Protein AF-A0A382KPQ3-F1 (afdb_monomer_lite)

Radius of gyration: 14.86 Å; chains: 1; bounding box: 35×40×37 Å

Sequence (164 aa):
VSSLDKIDFIITVCEADMALSSPERERLCDLLWHLAAKDNNYIVLEIPSIKTMSHQLDLLGLIKEKTTAISKVMDKADFEGDSSRRSVSCIAALNDISLEEYYFWIGFCYLTLAAAHQEDPIGKKLEQAELSCLKEI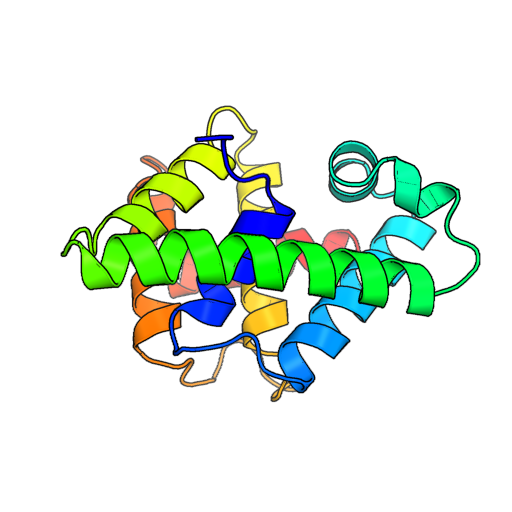ISSNETLNQESFVAVVNRSVKVFKSFL

pLDDT: mean 89.85, std 9.54, range [47.81, 97.62]

Foldseek 3Di:
DDQQALLLLLQLLCCLVPGNDPLLLVLLLVLLLVLVVLVNVSSCVRCVCSVVDPDSVVVSVVSVVSRVVSSVVQVVCVVVVNPCCSLVSSLRNLPPDDPLVVLQSLLSSQSSQQSVPPPCSLPDDRPPRSVVSSVSSQCVDPVSVVDDPSVSNVSSVVSNVVSD

Secondary structure (DSSP, 8-state):
-PPP-HHHHHHHHHGGGSS--HHHHHHHHHHHHHHHHTT-HHHHHH-GGGGG-SSHHHHHHHHHHHHHHHHHHHHHHHHHT-TTHHHHHHHHHTTT--HHHHHHHHHHHHHHHTTT-TT-SSSS---HHHHHHHHHHHHHSTTGGGS-HHHHHHHHHHHHHTT-

Structure (mmCIF, N/CA/C/O backbone):
data_AF-A0A382KPQ3-F1
#
_entry.id   AF-A0A382KPQ3-F1
#
loop_
_atom_site.group_PDB
_atom_site.id
_atom_site.type_symbol
_atom_site.label_atom_id
_atom_site.label_alt_id
_atom_site.label_comp_id
_atom_site.label_asym_id
_atom_site.label_entity_id
_atom_site.label_seq_id
_atom_site.pdbx_PDB_ins_code
_atom_site.Cartn_x
_atom_site.Cartn_y
_atom_site.Cartn_z
_atom_site.occupancy
_atom_site.B_iso_or_equiv
_atom_site.auth_seq_id
_atom_site.auth_comp_id
_atom_site.auth_asym_id
_atom_site.auth_atom_id
_atom_site.pdbx_PDB_model_num
ATOM 1 N N . VAL A 1 1 ? -9.469 15.937 -8.377 1.00 47.81 1 VAL A N 1
ATOM 2 C CA . VAL A 1 1 ? -8.309 15.279 -7.735 1.00 47.81 1 VAL A CA 1
ATOM 3 C C . VAL A 1 1 ? -8.313 13.855 -8.245 1.00 47.81 1 VAL A C 1
ATOM 5 O O . VAL A 1 1 ? -9.378 13.253 -8.183 1.00 47.81 1 VAL A O 1
ATOM 8 N N . SER A 1 2 ? -7.231 13.384 -8.868 1.00 57.62 2 SER A N 1
ATOM 9 C CA . SER A 1 2 ? -7.148 11.990 -9.324 1.00 57.62 2 SER A CA 1
ATOM 10 C C . SER A 1 2 ? -7.333 11.061 -8.126 1.00 57.62 2 SER A C 1
ATOM 12 O O . SER A 1 2 ? -6.836 11.358 -7.040 1.00 57.62 2 SER A O 1
ATOM 14 N N . SER A 1 3 ? -8.103 9.991 -8.306 1.00 81.69 3 SER A N 1
ATOM 15 C CA . SER A 1 3 ? -8.198 8.910 -7.325 1.00 81.69 3 SER A CA 1
ATOM 16 C C . SER A 1 3 ? -6.805 8.334 -7.076 1.00 81.69 3 SER A C 1
ATOM 18 O O . SER A 1 3 ? -6.048 8.175 -8.034 1.00 81.69 3 SER A O 1
ATOM 20 N N . LEU A 1 4 ? -6.475 8.061 -5.812 1.00 91.38 4 LEU A N 1
ATOM 21 C CA . LEU A 1 4 ? -5.251 7.341 -5.469 1.00 91.38 4 LEU A CA 1
ATOM 22 C C . LEU A 1 4 ? -5.323 5.935 -6.059 1.00 91.38 4 LEU A C 1
ATOM 24 O O . LEU A 1 4 ? -6.385 5.307 -6.031 1.00 91.38 4 LEU A O 1
ATOM 28 N N . ASP A 1 5 ? -4.204 5.464 -6.584 1.00 93.81 5 ASP A N 1
ATOM 29 C CA . ASP A 1 5 ? -4.052 4.064 -6.952 1.00 93.81 5 ASP A CA 1
ATOM 30 C C . ASP A 1 5 ? -3.593 3.226 -5.738 1.00 93.81 5 ASP A C 1
ATOM 32 O O . ASP A 1 5 ? -3.420 3.734 -4.625 1.00 93.81 5 ASP A O 1
ATOM 36 N N . LYS A 1 6 ? -3.448 1.912 -5.904 1.00 95.75 6 LYS A N 1
ATOM 37 C CA . LYS A 1 6 ? -3.171 0.983 -4.794 1.00 95.75 6 LYS A CA 1
ATOM 38 C C . LYS A 1 6 ? -1.729 1.096 -4.292 1.00 95.75 6 LYS A C 1
ATOM 40 O O . LYS A 1 6 ? -1.451 0.768 -3.141 1.00 95.75 6 LYS A O 1
ATOM 45 N N . ILE A 1 7 ? -0.816 1.616 -5.113 1.00 96.56 7 ILE A N 1
ATOM 46 C CA . ILE A 1 7 ? 0.545 1.964 -4.682 1.00 96.56 7 ILE A CA 1
ATOM 47 C C . ILE A 1 7 ? 0.517 3.268 -3.896 1.00 96.56 7 ILE A C 1
ATOM 49 O O . ILE A 1 7 ? 1.150 3.373 -2.844 1.00 96.56 7 ILE A O 1
ATOM 53 N N . ASP A 1 8 ? -0.260 4.237 -4.372 1.00 96.19 8 ASP A N 1
ATOM 54 C CA . ASP A 1 8 ? -0.463 5.501 -3.685 1.00 96.19 8 ASP A CA 1
ATOM 55 C C . ASP A 1 8 ? -1.112 5.288 -2.316 1.00 96.19 8 ASP A C 1
ATOM 57 O O . ASP A 1 8 ? -0.731 5.959 -1.361 1.00 96.19 8 ASP A O 1
ATOM 61 N N . PHE A 1 9 ? -2.026 4.321 -2.184 1.00 95.94 9 PHE A N 1
ATOM 62 C CA . PHE A 1 9 ? -2.559 3.873 -0.894 1.00 95.94 9 PHE A CA 1
ATOM 63 C C . PHE A 1 9 ? -1.436 3.473 0.074 1.00 95.94 9 PHE A C 1
ATOM 65 O O . PHE A 1 9 ? -1.394 3.988 1.191 1.00 95.94 9 PHE A O 1
ATOM 72 N N . ILE A 1 10 ? -0.510 2.601 -0.343 1.00 96.69 10 ILE A N 1
ATOM 73 C CA . ILE A 1 10 ? 0.581 2.135 0.528 1.00 96.69 10 ILE A CA 1
ATOM 74 C C . ILE A 1 10 ? 1.435 3.319 0.977 1.00 96.69 10 ILE A C 1
ATOM 76 O O . ILE A 1 10 ? 1.687 3.472 2.171 1.00 96.69 10 ILE A O 1
ATOM 80 N N . ILE A 1 11 ? 1.837 4.173 0.031 1.00 96.19 11 ILE A N 1
ATOM 81 C CA . ILE A 1 11 ? 2.644 5.359 0.328 1.00 96.19 11 ILE A CA 1
ATOM 82 C C . ILE A 1 11 ? 1.890 6.272 1.299 1.00 96.19 11 ILE A C 1
ATOM 84 O O . ILE A 1 11 ? 2.448 6.666 2.313 1.00 96.19 11 ILE A O 1
ATOM 88 N N . THR A 1 12 ? 0.610 6.541 1.046 1.00 95.00 12 THR A N 1
ATOM 89 C CA . THR A 1 12 ? -0.229 7.423 1.870 1.00 95.00 12 THR A CA 1
ATOM 90 C C . THR A 1 12 ? -0.356 6.939 3.317 1.00 95.00 12 THR A C 1
ATOM 92 O O . THR A 1 12 ? -0.390 7.764 4.230 1.00 95.00 12 THR A O 1
ATOM 95 N N . VAL A 1 13 ? -0.423 5.621 3.544 1.00 94.38 13 VAL A N 1
ATOM 96 C CA . VAL A 1 13 ? -0.456 5.055 4.902 1.00 94.38 13 VAL A CA 1
ATOM 97 C C . VAL A 1 13 ? 0.902 5.175 5.590 1.00 94.38 13 VAL A C 1
ATOM 99 O O . VAL A 1 13 ? 0.928 5.576 6.748 1.00 94.38 13 VAL A O 1
ATOM 102 N N . CYS A 1 14 ? 2.008 4.883 4.901 1.00 92.44 14 CYS A N 1
ATOM 103 C CA . CYS A 1 14 ? 3.359 5.073 5.449 1.00 92.44 14 CYS A CA 1
ATOM 104 C C . CYS A 1 14 ? 3.659 6.551 5.756 1.00 92.44 14 CYS A C 1
ATOM 106 O O . CYS A 1 14 ? 4.250 6.880 6.772 1.00 92.44 14 CYS A O 1
ATOM 108 N N . GLU A 1 15 ? 3.192 7.489 4.928 1.00 91.38 15 GLU A N 1
ATOM 109 C CA . GLU A 1 15 ? 3.367 8.927 5.190 1.00 91.38 15 GLU A CA 1
ATOM 110 C C . GLU A 1 15 ? 2.436 9.475 6.281 1.00 91.38 15 GLU A C 1
ATOM 112 O O . GLU A 1 15 ? 2.450 10.676 6.556 1.00 91.38 15 GLU A O 1
ATOM 117 N N . ALA A 1 16 ? 1.594 8.640 6.899 1.00 87.06 16 ALA A N 1
ATOM 118 C CA . ALA A 1 16 ? 0.730 9.093 7.983 1.00 87.06 16 ALA A CA 1
ATOM 119 C C . ALA A 1 16 ? 1.542 9.640 9.169 1.00 87.06 16 ALA A C 1
ATOM 121 O O . ALA A 1 16 ? 1.062 10.549 9.845 1.00 87.06 16 ALA A O 1
ATOM 122 N N . ASP A 1 17 ? 2.767 9.145 9.384 1.00 83.06 17 ASP A N 1
ATOM 123 C CA . ASP A 1 17 ? 3.732 9.698 10.340 1.00 83.06 17 ASP A CA 1
ATOM 124 C C . ASP A 1 17 ? 4.755 10.624 9.647 1.00 83.06 17 ASP A C 1
ATOM 126 O O . ASP A 1 17 ? 5.967 10.438 9.689 1.00 83.06 17 ASP A O 1
ATOM 130 N N . MET A 1 18 ? 4.239 11.660 8.980 1.00 76.50 18 MET A N 1
ATOM 131 C CA . MET A 1 18 ? 4.969 12.762 8.331 1.00 76.50 18 MET A CA 1
ATOM 132 C C . MET A 1 18 ? 5.729 12.448 7.032 1.00 76.50 18 MET A C 1
ATOM 134 O O . MET A 1 18 ? 5.806 13.339 6.188 1.00 76.50 18 MET A O 1
ATOM 138 N N . ALA A 1 19 ? 6.326 11.266 6.849 1.00 86.94 19 ALA A N 1
ATOM 139 C CA . ALA A 1 19 ? 7.045 10.942 5.609 1.00 86.94 19 ALA A CA 1
ATOM 140 C C . ALA A 1 19 ? 7.309 9.444 5.430 1.00 86.94 19 ALA A C 1
ATOM 142 O O . ALA A 1 19 ? 7.621 8.747 6.389 1.00 86.94 19 ALA A O 1
ATOM 143 N N . LEU A 1 20 ? 7.346 8.985 4.173 1.00 89.00 20 LEU A N 1
ATOM 144 C CA . LEU A 1 20 ? 7.809 7.634 3.845 1.00 89.00 20 LEU A CA 1
ATOM 145 C C . LEU A 1 20 ? 9.304 7.487 4.172 1.00 89.00 20 LEU A C 1
ATOM 147 O O . LEU A 1 20 ? 10.166 8.049 3.471 1.00 89.00 20 LEU A O 1
ATOM 151 N N . SER A 1 21 ? 9.621 6.690 5.191 1.00 90.38 21 SER A N 1
ATOM 152 C CA . SER A 1 21 ? 10.989 6.492 5.667 1.00 90.38 21 SER A CA 1
ATOM 153 C C . SER A 1 21 ? 11.857 5.721 4.660 1.00 90.38 21 SER A C 1
ATOM 155 O O . SER A 1 21 ? 11.369 5.032 3.760 1.00 90.38 21 SER A O 1
ATOM 157 N N . SER A 1 22 ? 13.186 5.832 4.789 1.00 90.50 22 SER A N 1
ATOM 158 C CA . SER A 1 22 ? 14.115 5.106 3.907 1.00 90.50 22 SER A CA 1
ATOM 159 C C . SER A 1 22 ? 13.926 3.580 3.956 1.00 90.50 22 SER A C 1
ATOM 161 O O . SER A 1 22 ? 13.855 2.993 2.876 1.00 90.50 22 SER A O 1
ATOM 163 N N . PRO A 1 23 ? 13.790 2.932 5.137 1.00 91.12 23 PRO A N 1
ATOM 164 C CA . PRO A 1 23 ? 13.551 1.489 5.207 1.00 91.12 23 PRO A CA 1
ATOM 165 C C . PRO A 1 23 ? 12.241 1.063 4.541 1.00 91.12 23 PRO A C 1
ATOM 167 O O . PRO A 1 23 ? 12.221 0.079 3.808 1.00 91.12 23 PRO A O 1
ATOM 170 N N . GLU A 1 24 ? 11.151 1.801 4.754 1.00 92.88 24 GLU A N 1
ATOM 171 C CA . GLU A 1 24 ? 9.862 1.495 4.122 1.00 92.88 24 GLU A CA 1
ATOM 172 C C . GLU A 1 24 ? 9.934 1.639 2.608 1.00 92.88 24 GLU A C 1
ATOM 174 O O . GLU A 1 24 ? 9.416 0.802 1.876 1.00 92.88 24 GLU A O 1
ATOM 179 N N . ARG A 1 25 ? 10.625 2.671 2.118 1.00 94.38 25 ARG A N 1
ATOM 180 C CA . ARG A 1 25 ? 10.808 2.888 0.684 1.00 94.38 25 ARG A CA 1
ATOM 181 C C . ARG A 1 25 ? 11.615 1.776 0.031 1.00 94.38 25 ARG A C 1
ATOM 183 O O . ARG A 1 25 ? 11.234 1.307 -1.039 1.00 94.38 25 ARG A O 1
ATOM 190 N N . GLU A 1 26 ? 12.718 1.374 0.656 1.00 92.94 26 GLU A N 1
ATOM 191 C CA . GLU A 1 26 ? 13.535 0.246 0.205 1.00 92.94 26 GLU A CA 1
ATOM 192 C C . GLU A 1 26 ? 12.694 -1.032 0.178 1.00 92.94 26 GLU A C 1
ATOM 194 O O . GLU A 1 26 ? 12.585 -1.682 -0.861 1.00 92.94 26 GLU A O 1
ATOM 199 N N . ARG A 1 27 ? 11.969 -1.306 1.268 1.00 93.31 27 ARG A N 1
ATOM 200 C CA . ARG A 1 27 ? 11.090 -2.470 1.382 1.00 93.31 27 ARG A CA 1
ATOM 201 C C . ARG A 1 27 ? 9.973 -2.483 0.342 1.00 93.31 27 ARG A C 1
ATOM 203 O O . ARG A 1 27 ? 9.709 -3.532 -0.242 1.00 93.31 27 ARG A O 1
ATOM 210 N N . LEU A 1 28 ? 9.327 -1.344 0.101 1.00 95.62 28 LEU A N 1
ATOM 211 C CA . LEU A 1 28 ? 8.302 -1.189 -0.928 1.00 95.62 28 LEU A CA 1
ATOM 212 C C . LEU A 1 28 ? 8.879 -1.515 -2.307 1.00 95.62 28 LEU A C 1
ATOM 214 O O . LEU A 1 28 ? 8.288 -2.301 -3.045 1.00 95.62 28 LEU A O 1
ATOM 218 N N . CYS A 1 29 ? 10.048 -0.956 -2.637 1.00 95.44 29 CYS A N 1
ATOM 219 C CA . CYS A 1 29 ? 10.710 -1.209 -3.914 1.00 95.44 29 CYS A CA 1
ATOM 220 C C . CYS A 1 29 ? 11.092 -2.685 -4.074 1.00 95.44 29 CYS A C 1
ATOM 222 O O . CYS A 1 29 ? 10.843 -3.256 -5.133 1.00 95.44 29 CYS A O 1
ATOM 224 N N . ASP A 1 30 ? 11.655 -3.313 -3.042 1.00 94.00 30 ASP A N 1
ATOM 225 C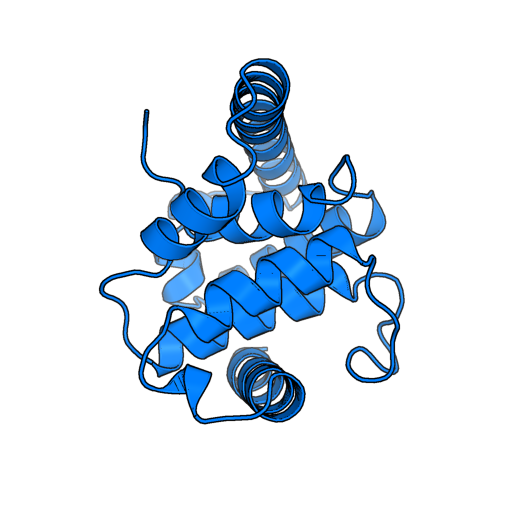 CA . ASP A 1 30 ? 12.032 -4.731 -3.062 1.00 94.00 30 ASP A CA 1
ATOM 226 C C . ASP A 1 30 ? 10.824 -5.640 -3.295 1.00 94.00 30 ASP A C 1
ATOM 228 O O . ASP A 1 30 ? 10.857 -6.528 -4.148 1.00 94.00 30 ASP A O 1
ATOM 232 N N . LEU A 1 31 ? 9.735 -5.411 -2.555 1.00 95.12 31 LEU A N 1
ATOM 233 C CA . LEU A 1 31 ? 8.515 -6.206 -2.670 1.00 95.12 31 LEU A CA 1
ATOM 234 C C . LEU A 1 31 ? 7.857 -6.029 -4.044 1.00 95.12 31 LEU A C 1
ATOM 236 O O . LEU A 1 31 ? 7.480 -7.024 -4.662 1.00 95.12 31 LEU A O 1
ATOM 240 N N . LEU A 1 32 ? 7.761 -4.793 -4.547 1.00 95.94 32 LEU A N 1
ATOM 241 C CA . LEU A 1 32 ? 7.249 -4.513 -5.893 1.00 95.94 32 LEU A CA 1
ATOM 242 C C . LEU A 1 32 ? 8.083 -5.210 -6.966 1.00 95.94 32 LEU A C 1
ATOM 244 O O . LEU A 1 32 ? 7.524 -5.862 -7.846 1.00 95.94 32 LEU A O 1
ATOM 248 N N . TRP A 1 33 ? 9.408 -5.102 -6.877 1.00 95.19 33 TRP A N 1
ATOM 249 C CA . TRP A 1 33 ? 10.321 -5.711 -7.837 1.00 95.19 33 TRP A CA 1
ATOM 250 C C . TRP A 1 33 ? 10.210 -7.237 -7.835 1.00 95.19 33 TRP A C 1
ATOM 252 O O . TRP A 1 33 ? 10.082 -7.858 -8.890 1.00 95.19 33 TRP A O 1
ATOM 262 N N . HIS A 1 34 ? 10.190 -7.848 -6.648 1.00 94.06 34 HIS A N 1
ATOM 263 C CA . HIS A 1 34 ? 10.063 -9.298 -6.489 1.00 94.06 34 HIS A CA 1
ATOM 264 C C . HIS A 1 34 ? 8.730 -9.828 -7.024 1.00 94.06 34 HIS A C 1
ATOM 266 O O . HIS A 1 34 ? 8.702 -10.823 -7.746 1.00 94.06 34 HIS A O 1
ATOM 272 N N . LEU A 1 35 ? 7.620 -9.155 -6.718 1.00 95.12 35 LEU A N 1
ATOM 273 C CA . LEU A 1 35 ? 6.296 -9.535 -7.215 1.00 95.12 35 LEU A CA 1
ATOM 274 C C . LEU A 1 35 ? 6.169 -9.342 -8.731 1.00 95.12 35 LEU A C 1
ATOM 276 O O . LEU A 1 35 ? 5.563 -10.175 -9.405 1.00 95.12 35 LEU A O 1
ATOM 280 N N . ALA A 1 36 ? 6.767 -8.283 -9.280 1.00 93.75 36 ALA A N 1
ATOM 281 C CA . ALA A 1 36 ? 6.811 -8.054 -10.720 1.00 93.75 36 ALA A CA 1
ATOM 282 C C . ALA A 1 36 ? 7.621 -9.131 -11.451 1.00 93.75 36 ALA A C 1
ATOM 284 O O . ALA A 1 36 ? 7.177 -9.624 -12.485 1.00 93.75 36 ALA A O 1
ATOM 285 N N . ALA A 1 37 ? 8.755 -9.563 -10.887 1.00 92.12 37 ALA A N 1
ATOM 286 C CA . ALA A 1 37 ? 9.558 -10.662 -11.428 1.00 92.12 37 ALA A CA 1
ATOM 287 C C . ALA A 1 37 ? 8.800 -12.005 -11.469 1.00 92.12 37 ALA A C 1
ATOM 289 O O . ALA A 1 37 ? 9.178 -12.905 -12.216 1.00 92.12 37 ALA A O 1
ATOM 290 N N . LYS A 1 38 ? 7.726 -12.135 -10.682 1.00 94.00 38 LYS A N 1
ATOM 291 C CA . LYS A 1 38 ? 6.821 -13.291 -10.659 1.00 94.00 38 LYS A CA 1
ATOM 292 C C . LYS A 1 38 ? 5.558 -13.116 -11.502 1.00 94.00 38 LYS A C 1
ATOM 294 O O . LYS A 1 38 ? 4.658 -13.946 -11.396 1.00 94.00 38 LYS A O 1
ATOM 299 N N . ASP A 1 39 ? 5.458 -12.045 -12.289 1.00 92.62 39 ASP A N 1
ATOM 300 C CA . ASP A 1 39 ? 4.250 -11.708 -13.046 1.00 92.62 39 ASP A CA 1
ATOM 301 C C . ASP A 1 39 ? 2.990 -11.636 -12.161 1.00 92.62 39 ASP A C 1
ATOM 303 O O . ASP A 1 39 ? 1.898 -12.037 -12.566 1.00 92.62 39 ASP A O 1
ATOM 307 N N . ASN A 1 40 ? 3.114 -11.124 -10.929 1.00 95.56 40 ASN A N 1
ATOM 308 C CA . ASN A 1 40 ? 1.951 -10.943 -10.067 1.00 95.56 40 ASN A CA 1
ATOM 309 C C . ASN A 1 40 ? 0.940 -9.989 -10.729 1.00 95.56 40 ASN A C 1
ATOM 311 O O . ASN A 1 40 ? 1.239 -8.815 -10.958 1.00 95.56 40 ASN A O 1
ATOM 315 N N . ASN A 1 41 ? -0.268 -10.489 -11.004 1.00 94.44 41 ASN A N 1
ATOM 316 C CA . ASN A 1 41 ? -1.288 -9.742 -11.742 1.00 94.44 41 ASN A CA 1
ATOM 317 C C . ASN A 1 41 ? -1.677 -8.425 -11.061 1.00 94.44 41 ASN A C 1
ATOM 319 O O . ASN A 1 41 ? -1.855 -7.432 -11.758 1.00 94.44 41 ASN A O 1
ATOM 323 N N . TYR A 1 42 ? -1.769 -8.389 -9.728 1.00 95.31 42 TYR A N 1
ATOM 324 C CA . TYR A 1 42 ? -2.134 -7.168 -9.007 1.00 95.31 42 TYR A CA 1
ATOM 325 C C . TYR A 1 42 ? -1.081 -6.072 -9.210 1.00 95.31 42 TYR A C 1
ATOM 327 O O . TYR A 1 42 ? -1.425 -4.936 -9.518 1.00 95.31 42 TYR A O 1
ATOM 335 N N . ILE A 1 43 ? 0.208 -6.419 -9.136 1.00 96.06 43 ILE A N 1
ATOM 336 C CA . ILE A 1 43 ? 1.300 -5.454 -9.338 1.00 96.06 43 ILE A CA 1
ATOM 337 C C . ILE A 1 43 ? 1.424 -5.025 -10.798 1.00 96.06 43 ILE A C 1
ATOM 339 O O . ILE A 1 43 ? 1.598 -3.843 -11.076 1.00 96.06 43 ILE A O 1
ATOM 343 N N . VAL A 1 44 ? 1.333 -5.964 -11.739 1.00 93.94 44 VAL A N 1
ATOM 344 C CA . VAL A 1 44 ? 1.481 -5.667 -13.172 1.00 93.94 44 VAL A CA 1
ATOM 345 C C . VAL A 1 44 ? 0.331 -4.803 -13.689 1.00 93.94 44 VAL A C 1
ATOM 347 O O . VAL A 1 44 ? 0.554 -3.962 -14.555 1.00 93.94 44 VAL A O 1
ATOM 350 N N . LEU A 1 45 ? -0.888 -4.995 -13.181 1.00 93.69 45 LEU A N 1
ATOM 351 C CA . LEU A 1 45 ? -2.026 -4.149 -13.541 1.00 93.69 45 LEU A CA 1
ATOM 352 C C . LEU A 1 45 ? -1.886 -2.737 -12.966 1.00 93.69 45 LEU A C 1
ATOM 354 O O . LEU A 1 45 ? -2.209 -1.777 -13.662 1.00 93.69 45 LEU A O 1
ATOM 358 N N . GLU A 1 46 ? -1.371 -2.608 -11.741 1.00 94.75 46 GLU A N 1
ATOM 359 C CA . GLU A 1 46 ? -1.218 -1.304 -11.089 1.00 94.75 46 GLU A CA 1
ATOM 360 C C . GLU A 1 46 ? -0.010 -0.513 -11.610 1.00 94.75 46 GLU A C 1
ATOM 362 O O . GLU A 1 46 ? -0.066 0.707 -11.743 1.00 94.75 46 GLU A O 1
ATOM 367 N N . ILE A 1 47 ? 1.080 -1.202 -11.963 1.00 94.44 47 ILE A N 1
ATOM 368 C CA . ILE A 1 47 ? 2.289 -0.604 -12.538 1.00 94.44 47 ILE A CA 1
ATOM 369 C C . ILE A 1 47 ? 2.641 -1.308 -13.861 1.00 94.44 47 ILE A C 1
ATOM 371 O O . ILE A 1 47 ? 3.633 -2.036 -13.925 1.00 94.44 47 ILE A O 1
ATOM 375 N N . PRO A 1 48 ? 1.902 -1.085 -14.966 1.00 92.44 48 PRO A N 1
ATOM 376 C CA . PRO A 1 48 ? 2.168 -1.776 -16.234 1.00 92.44 48 PRO A CA 1
ATOM 377 C C . PRO A 1 48 ? 3.588 -1.563 -16.772 1.00 92.44 48 PRO A C 1
ATOM 379 O O . PRO A 1 48 ? 4.175 -2.457 -17.385 1.00 92.44 48 PRO A O 1
ATOM 382 N N . SER A 1 49 ? 4.169 -0.389 -16.507 1.00 93.00 49 SER A N 1
ATOM 383 C CA . SER A 1 49 ? 5.529 -0.038 -16.919 1.00 93.00 49 SER A CA 1
ATOM 384 C C . SER A 1 49 ? 6.617 -0.829 -16.189 1.00 93.00 49 SER A C 1
ATOM 386 O O . SER A 1 49 ? 7.739 -0.880 -16.696 1.00 93.00 49 SER A O 1
ATOM 388 N N . ILE A 1 50 ? 6.317 -1.503 -15.068 1.00 92.38 50 ILE A N 1
ATOM 389 C CA . ILE A 1 50 ? 7.315 -2.248 -14.283 1.00 92.38 50 ILE A CA 1
ATOM 390 C C . ILE A 1 50 ? 7.995 -3.347 -15.106 1.00 92.38 50 ILE A C 1
ATOM 392 O O . ILE A 1 50 ? 9.179 -3.605 -14.935 1.00 92.38 50 ILE A O 1
ATOM 396 N N . LYS A 1 51 ? 7.280 -3.926 -16.081 1.00 87.69 51 LYS A N 1
ATOM 397 C CA . LYS A 1 51 ? 7.814 -4.941 -17.006 1.00 87.69 51 LYS A CA 1
ATOM 398 C C . LYS A 1 51 ? 8.855 -4.403 -17.980 1.00 87.69 51 LYS A C 1
ATOM 400 O O . LYS A 1 51 ? 9.626 -5.169 -18.547 1.00 87.69 51 LYS A O 1
ATOM 405 N N . THR A 1 52 ? 8.832 -3.097 -18.216 1.00 89.19 52 THR A N 1
ATOM 406 C CA . THR A 1 52 ? 9.759 -2.411 -19.122 1.00 89.19 52 THR A CA 1
ATOM 407 C C . THR A 1 52 ? 10.909 -1.740 -18.381 1.00 89.19 52 THR A C 1
ATOM 409 O O . THR A 1 52 ? 11.825 -1.235 -19.026 1.00 89.19 52 THR A O 1
ATOM 412 N N . MET A 1 53 ? 10.880 -1.738 -17.044 1.00 92.31 53 MET A N 1
ATOM 413 C CA . MET A 1 53 ? 11.958 -1.191 -16.231 1.00 92.31 53 MET A CA 1
ATOM 414 C C . MET A 1 53 ? 13.181 -2.099 -16.310 1.00 92.31 53 MET A C 1
ATOM 416 O O . MET A 1 53 ? 13.111 -3.304 -16.074 1.00 92.31 53 MET A O 1
ATOM 420 N N . SER A 1 54 ? 14.317 -1.499 -16.639 1.00 84.81 54 SER A N 1
ATOM 421 C CA . SER A 1 54 ? 15.603 -2.185 -16.753 1.00 84.81 54 SER A CA 1
ATOM 422 C C . SER A 1 54 ? 16.242 -2.445 -15.393 1.00 84.81 54 SER A C 1
ATOM 424 O O . SER A 1 54 ? 16.942 -3.443 -15.214 1.00 84.81 54 SER A O 1
ATOM 426 N N . HIS A 1 55 ? 16.008 -1.550 -14.431 1.00 87.19 55 HIS A N 1
ATOM 427 C CA . HIS A 1 55 ? 16.657 -1.588 -13.130 1.00 87.19 55 HIS A CA 1
ATOM 428 C C . HIS A 1 55 ? 15.701 -1.189 -12.007 1.00 87.19 55 HIS A C 1
ATOM 430 O O . HIS A 1 55 ? 14.822 -0.349 -12.176 1.00 87.19 55 HIS A O 1
ATOM 436 N N . GLN A 1 56 ? 15.953 -1.710 -10.804 1.00 87.50 56 GLN A N 1
ATOM 437 C CA . GLN A 1 56 ? 15.225 -1.323 -9.591 1.00 87.50 56 GLN A CA 1
ATOM 438 C C . GLN A 1 56 ? 15.340 0.186 -9.283 1.00 87.50 56 GLN A C 1
ATOM 440 O O . GLN A 1 56 ? 14.482 0.759 -8.615 1.00 87.50 56 GLN A O 1
ATOM 445 N N . LEU A 1 57 ? 16.368 0.862 -9.811 1.00 90.00 57 LEU A N 1
ATOM 446 C CA . LEU A 1 57 ? 16.500 2.319 -9.734 1.00 90.00 57 LEU A CA 1
ATOM 447 C C . LEU A 1 57 ? 15.381 3.064 -10.478 1.00 90.00 57 LEU A C 1
ATOM 449 O O . LEU A 1 57 ? 14.970 4.127 -10.016 1.00 90.00 57 LEU A O 1
ATOM 453 N N . ASP A 1 58 ? 14.863 2.502 -11.573 1.00 92.81 58 ASP A N 1
ATOM 454 C CA . ASP A 1 58 ? 13.740 3.078 -12.323 1.00 92.81 58 ASP A CA 1
ATOM 455 C C . ASP A 1 58 ? 12.469 3.052 -11.457 1.00 92.81 58 ASP A C 1
ATOM 457 O O . ASP A 1 58 ? 11.746 4.045 -11.345 1.00 92.81 58 ASP A O 1
ATOM 461 N N . LEU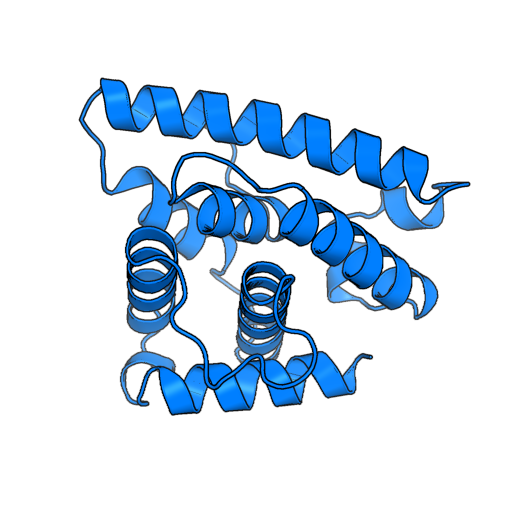 A 1 59 ? 12.256 1.939 -10.746 1.00 94.25 59 LEU A N 1
ATOM 462 C CA . LEU A 1 59 ? 11.173 1.779 -9.780 1.00 94.25 59 LEU A CA 1
ATOM 463 C C . LEU A 1 59 ? 11.315 2.747 -8.599 1.00 94.25 59 LEU A C 1
ATOM 465 O O . LEU A 1 59 ? 10.343 3.388 -8.207 1.00 94.25 59 LEU A O 1
ATOM 469 N N . LEU A 1 60 ? 12.525 2.907 -8.056 1.00 94.81 60 LEU A N 1
ATOM 470 C CA . LEU A 1 60 ? 12.785 3.888 -7.001 1.00 94.81 60 LEU A CA 1
ATOM 471 C C . LEU A 1 60 ? 12.473 5.320 -7.466 1.00 94.81 60 LEU A C 1
ATOM 473 O O . LEU A 1 60 ? 11.964 6.119 -6.678 1.00 94.81 60 LEU A O 1
ATOM 477 N N . GLY A 1 61 ? 12.779 5.646 -8.725 1.00 94.81 61 GLY A N 1
ATOM 478 C CA . GLY A 1 61 ? 12.399 6.910 -9.357 1.00 94.81 61 GLY A CA 1
ATOM 479 C C . GLY A 1 61 ? 10.886 7.118 -9.339 1.00 94.81 61 GLY A C 1
ATOM 480 O O . GLY A 1 61 ? 10.418 8.113 -8.788 1.00 94.81 61 GLY A O 1
ATOM 481 N N . LEU A 1 62 ? 10.128 6.130 -9.824 1.00 95.31 62 LEU A N 1
ATOM 482 C CA . LEU A 1 62 ? 8.662 6.153 -9.816 1.00 95.31 62 LEU A CA 1
ATOM 483 C C . LEU A 1 62 ? 8.088 6.333 -8.402 1.00 95.31 62 LEU A C 1
ATOM 485 O O . LEU A 1 62 ? 7.200 7.159 -8.195 1.00 95.31 62 LEU A O 1
ATOM 489 N N . ILE A 1 63 ? 8.593 5.585 -7.415 1.00 96.06 63 ILE A N 1
ATOM 490 C CA . ILE A 1 63 ? 8.112 5.694 -6.032 1.00 96.06 63 ILE A CA 1
ATOM 491 C C . ILE A 1 63 ? 8.376 7.093 -5.475 1.00 96.06 63 ILE A C 1
ATOM 493 O O . ILE A 1 63 ? 7.479 7.671 -4.875 1.00 96.06 63 ILE A O 1
ATOM 497 N N . LYS A 1 64 ? 9.544 7.695 -5.731 1.00 95.50 64 LYS A N 1
ATOM 498 C CA . LYS A 1 64 ? 9.829 9.077 -5.302 1.00 95.50 64 LYS A CA 1
ATOM 499 C C . LYS A 1 64 ? 8.894 10.105 -5.939 1.00 95.50 64 LYS A C 1
ATOM 501 O O . LYS A 1 64 ? 8.493 11.057 -5.266 1.00 95.50 64 LYS A O 1
ATOM 506 N N . GLU A 1 65 ? 8.560 9.934 -7.215 1.00 95.69 65 GLU A N 1
ATOM 507 C CA . GLU A 1 65 ? 7.603 10.799 -7.910 1.00 95.69 65 GLU A CA 1
ATOM 508 C C . GLU A 1 65 ? 6.211 10.692 -7.281 1.00 95.69 65 GLU A C 1
ATOM 510 O O . GLU A 1 65 ? 5.611 11.717 -6.946 1.00 95.69 65 GLU A O 1
ATOM 515 N N . LYS A 1 66 ? 5.738 9.463 -7.036 1.00 95.56 66 LYS A N 1
ATOM 516 C CA . LYS A 1 66 ? 4.466 9.203 -6.349 1.00 95.56 66 LYS A CA 1
ATOM 517 C C . LYS A 1 66 ? 4.444 9.782 -4.940 1.00 95.56 66 LYS A C 1
ATOM 519 O O . LYS A 1 66 ? 3.517 10.516 -4.616 1.00 95.56 66 LYS A O 1
ATOM 524 N N . THR A 1 67 ? 5.484 9.539 -4.141 1.00 95.31 67 THR A N 1
ATOM 525 C CA . THR A 1 67 ? 5.641 10.126 -2.804 1.00 95.31 67 THR A CA 1
ATOM 526 C C . THR A 1 67 ? 5.519 11.644 -2.864 1.00 95.31 67 THR A C 1
ATOM 528 O O . THR A 1 67 ? 4.659 12.208 -2.208 1.00 95.31 67 THR A O 1
ATOM 531 N N . THR A 1 68 ? 6.269 12.309 -3.747 1.00 95.25 68 THR A N 1
ATOM 532 C CA . THR A 1 68 ? 6.213 13.777 -3.886 1.00 95.25 68 THR A CA 1
ATOM 533 C C . THR A 1 68 ? 4.807 14.280 -4.236 1.00 95.25 68 THR A C 1
ATOM 535 O O . THR A 1 68 ? 4.362 15.311 -3.726 1.00 95.25 68 THR A O 1
ATOM 538 N N . ALA A 1 69 ? 4.097 13.574 -5.120 1.00 94.50 69 ALA A N 1
ATOM 539 C CA . ALA A 1 69 ? 2.730 13.924 -5.490 1.00 94.50 69 ALA A CA 1
ATOM 540 C C . ALA A 1 69 ? 1.752 13.745 -4.317 1.00 94.50 69 ALA A C 1
ATOM 542 O O . ALA A 1 69 ? 0.906 14.615 -4.098 1.00 94.50 69 ALA A O 1
ATOM 543 N N . ILE A 1 70 ? 1.889 12.656 -3.558 1.00 94.62 70 ILE A N 1
ATOM 544 C CA . ILE A 1 70 ? 1.053 12.333 -2.399 1.00 94.62 70 ILE A CA 1
ATOM 545 C C . ILE A 1 70 ? 1.286 13.326 -1.271 1.00 94.62 70 ILE A C 1
ATOM 547 O O . ILE A 1 70 ? 0.309 13.935 -0.836 1.00 94.62 70 ILE A O 1
ATOM 551 N N . SER A 1 71 ? 2.537 13.574 -0.867 1.00 93.06 71 SER A N 1
ATOM 552 C CA . SER A 1 71 ? 2.839 14.522 0.210 1.00 93.06 71 SER A CA 1
ATOM 553 C C . SER A 1 71 ? 2.248 15.893 -0.113 1.00 93.06 71 SER A C 1
ATOM 555 O O . SER A 1 71 ? 1.524 16.461 0.690 1.00 93.06 71 SER A O 1
ATOM 557 N N . LYS A 1 72 ? 2.382 16.375 -1.358 1.00 93.00 72 LYS A N 1
ATOM 558 C CA . LYS A 1 72 ? 1.776 17.650 -1.780 1.00 93.00 72 LYS A CA 1
ATOM 559 C C . LYS A 1 72 ? 0.250 17.689 -1.619 1.00 93.00 72 LYS A C 1
ATOM 561 O O . LYS A 1 72 ? -0.305 18.748 -1.324 1.00 93.00 72 LYS A O 1
ATOM 566 N N . VAL A 1 73 ? -0.444 16.582 -1.886 1.00 92.25 73 VAL A N 1
ATOM 567 C CA . VAL A 1 73 ? -1.906 16.498 -1.743 1.00 92.25 73 VAL A CA 1
ATOM 568 C C . VAL A 1 73 ? -2.301 16.405 -0.271 1.00 92.25 73 VAL A C 1
ATOM 570 O O . VAL A 1 73 ? -3.240 17.092 0.133 1.00 92.25 73 VAL A O 1
ATOM 573 N N . MET A 1 74 ? -1.594 15.593 0.515 1.00 92.50 74 MET A N 1
ATOM 574 C CA . MET A 1 74 ? -1.900 15.362 1.927 1.00 92.50 74 MET A CA 1
ATOM 575 C C . MET A 1 74 ? -1.530 16.566 2.791 1.00 92.50 74 MET A C 1
ATOM 577 O O . MET A 1 74 ? -2.382 17.035 3.534 1.00 92.50 74 MET A O 1
ATOM 581 N N . ASP A 1 75 ? -0.354 17.162 2.594 1.00 91.00 75 ASP A N 1
ATOM 582 C CA . ASP A 1 75 ? 0.076 18.381 3.289 1.00 91.00 75 ASP A CA 1
ATOM 583 C C . ASP A 1 75 ? -0.899 19.532 3.050 1.00 91.00 75 ASP A C 1
ATOM 585 O O . ASP A 1 75 ? -1.214 20.303 3.956 1.00 91.00 75 ASP A O 1
ATOM 589 N N . LYS A 1 76 ? -1.409 19.652 1.817 1.00 92.25 76 LYS A N 1
ATOM 590 C CA . LYS A 1 76 ? -2.423 20.653 1.494 1.00 92.25 76 LYS A CA 1
ATOM 591 C C . LYS A 1 76 ? -3.721 20.388 2.260 1.00 92.25 76 LYS A C 1
ATOM 593 O O . LYS A 1 76 ? -4.287 21.331 2.802 1.00 92.25 76 LYS A O 1
ATOM 598 N N . AL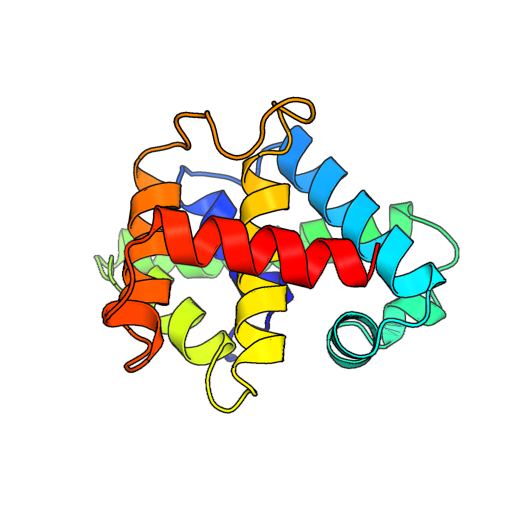A A 1 77 ? -4.192 19.143 2.289 1.00 91.50 77 ALA A N 1
ATOM 599 C CA . ALA A 1 77 ? -5.410 18.781 3.007 1.00 91.50 77 ALA A CA 1
ATOM 600 C C . ALA A 1 77 ? -5.263 19.001 4.519 1.00 91.50 77 ALA A C 1
ATOM 602 O O . ALA A 1 77 ? -6.137 19.610 5.131 1.00 91.50 77 ALA A O 1
ATOM 603 N N . ASP A 1 78 ? -4.128 18.600 5.094 1.00 88.00 78 ASP A N 1
ATOM 604 C CA . ASP A 1 78 ? -3.805 18.799 6.505 1.00 88.00 78 ASP A CA 1
ATOM 605 C C . ASP A 1 78 ? -3.725 20.307 6.837 1.00 88.00 78 ASP A C 1
ATOM 607 O O . ASP A 1 78 ? -4.289 20.753 7.839 1.00 88.00 78 ASP A O 1
ATOM 611 N N . PHE A 1 79 ? -3.131 21.128 5.959 1.00 90.44 79 PHE A N 1
ATOM 612 C CA . PHE A 1 79 ? -3.110 22.593 6.091 1.00 90.44 79 PHE A CA 1
ATOM 613 C C . PHE A 1 79 ? -4.506 23.232 5.991 1.00 90.44 79 PHE A C 1
ATOM 615 O O . PHE A 1 79 ? -4.796 24.207 6.684 1.00 90.44 79 PHE A O 1
ATOM 622 N N . GLU A 1 80 ? -5.377 22.690 5.139 1.00 93.56 80 GLU A N 1
ATOM 623 C CA . GLU A 1 80 ? -6.771 23.125 4.978 1.00 93.56 80 GLU A CA 1
ATOM 624 C C . GLU A 1 80 ? -7.706 22.559 6.071 1.00 93.56 80 GLU A C 1
ATOM 626 O O . GLU A 1 80 ? -8.874 22.945 6.135 1.00 93.56 80 GLU A O 1
ATOM 631 N N . GLY A 1 81 ? -7.199 21.695 6.961 1.00 89.88 81 GLY A N 1
ATOM 632 C CA . GLY A 1 81 ? -7.941 21.102 8.076 1.00 89.88 81 GLY A CA 1
ATOM 633 C C . GLY A 1 81 ? -8.784 19.870 7.720 1.00 89.88 81 GLY A C 1
ATOM 634 O O . GLY A 1 81 ? -9.624 19.464 8.523 1.00 89.88 81 GLY A O 1
ATOM 635 N N . ASP A 1 82 ? -8.580 19.260 6.550 1.00 91.12 82 ASP A N 1
ATOM 636 C CA . ASP A 1 82 ? -9.235 18.013 6.128 1.00 91.12 82 ASP A CA 1
ATOM 637 C C . ASP A 1 82 ? -8.414 16.784 6.554 1.00 91.12 82 ASP A C 1
ATOM 639 O O . ASP A 1 82 ? -7.815 16.081 5.738 1.00 91.12 82 ASP A O 1
ATOM 643 N N . SER A 1 83 ? -8.417 16.497 7.858 1.00 84.50 83 SER A N 1
ATOM 644 C CA . SER A 1 83 ? -7.710 15.340 8.431 1.00 84.50 83 SER A CA 1
ATOM 645 C C . SER A 1 83 ? -8.249 13.986 7.948 1.00 84.50 83 SER A C 1
ATOM 647 O O . SER A 1 83 ? -7.553 12.974 8.027 1.00 84.50 83 SER A O 1
ATOM 649 N N . SER A 1 84 ? -9.478 13.954 7.421 1.00 89.38 84 SER A N 1
ATOM 650 C CA . SER A 1 84 ? -10.123 12.741 6.904 1.00 89.38 84 SER A CA 1
ATOM 651 C C . SER A 1 84 ? -9.659 12.358 5.501 1.00 89.38 84 SER A C 1
ATOM 653 O O . SER A 1 84 ? -9.838 11.215 5.071 1.00 89.38 84 SER A O 1
ATOM 655 N N . ARG A 1 85 ? -9.036 13.298 4.775 1.00 92.50 85 ARG A N 1
ATOM 656 C CA . ARG A 1 85 ? -8.646 13.129 3.373 1.00 92.50 85 ARG A CA 1
ATOM 657 C C . ARG A 1 85 ? -7.857 11.851 3.138 1.00 92.50 85 ARG A C 1
ATOM 659 O O . ARG A 1 85 ? -8.084 11.171 2.135 1.00 92.50 85 ARG A O 1
ATOM 666 N N . ARG A 1 86 ? -6.939 11.548 4.056 1.00 91.50 86 ARG A N 1
ATOM 667 C CA . ARG A 1 86 ? -6.023 10.410 3.992 1.00 91.50 86 ARG A CA 1
ATOM 668 C C . ARG A 1 86 ? -6.790 9.089 3.983 1.00 91.50 86 ARG A C 1
ATOM 670 O O . ARG A 1 86 ? -6.722 8.358 2.997 1.00 91.50 86 ARG A O 1
ATOM 677 N N . SER A 1 87 ? -7.584 8.819 5.022 1.00 90.50 87 SER A N 1
ATOM 678 C CA . SER A 1 87 ? -8.349 7.574 5.119 1.00 90.50 87 SER A CA 1
ATOM 679 C C . SER A 1 87 ? -9.417 7.472 4.033 1.00 90.50 87 SER A C 1
ATOM 681 O O . SER A 1 87 ? -9.504 6.433 3.386 1.00 90.50 87 SER A O 1
ATOM 683 N N . VAL A 1 88 ? -10.142 8.551 3.721 1.00 93.31 88 VAL A N 1
ATOM 684 C CA . VAL A 1 88 ? -11.145 8.555 2.636 1.00 93.31 88 VAL A CA 1
ATOM 685 C C . VAL A 1 88 ? -10.523 8.212 1.280 1.00 93.31 88 VAL A C 1
ATOM 687 O O . VAL A 1 88 ? -11.083 7.413 0.527 1.00 93.31 88 VAL A O 1
ATOM 690 N N . SER A 1 89 ? -9.359 8.784 0.959 1.00 94.12 89 SER A N 1
ATOM 691 C CA . SER A 1 89 ? -8.687 8.523 -0.319 1.00 94.12 89 SER A CA 1
ATOM 692 C C . SER A 1 89 ? -8.151 7.090 -0.399 1.00 94.12 89 SER A C 1
ATOM 694 O O . SER A 1 89 ? -8.255 6.464 -1.451 1.00 94.12 89 SER A O 1
ATOM 696 N N . CYS A 1 90 ? -7.638 6.550 0.709 1.00 95.06 90 CYS A N 1
ATOM 697 C CA . CYS A 1 90 ? -7.189 5.161 0.791 1.00 95.06 90 CYS A CA 1
ATOM 698 C C . CYS A 1 90 ? -8.341 4.152 0.690 1.00 95.06 90 CYS A C 1
ATOM 700 O O . CYS A 1 90 ? -8.209 3.150 -0.005 1.00 95.06 90 CYS A O 1
ATOM 702 N N . ILE A 1 91 ? -9.478 4.420 1.340 1.00 94.56 91 ILE A N 1
ATOM 703 C CA . ILE A 1 91 ? -10.683 3.582 1.234 1.00 94.56 91 ILE A CA 1
ATOM 704 C C . ILE A 1 91 ? -11.149 3.541 -0.222 1.00 94.56 91 ILE A C 1
ATOM 706 O O . ILE A 1 91 ? -11.395 2.469 -0.764 1.00 94.56 91 ILE A O 1
ATOM 710 N N . ALA A 1 92 ? -11.186 4.699 -0.889 1.00 94.38 92 ALA A N 1
ATOM 711 C CA . ALA A 1 92 ? -11.552 4.777 -2.298 1.00 94.38 92 ALA A CA 1
ATOM 712 C C . ALA A 1 92 ? -10.605 3.982 -3.218 1.00 94.38 92 ALA A C 1
ATOM 714 O O . ALA A 1 92 ? -11.075 3.383 -4.181 1.00 94.38 92 ALA A O 1
ATOM 715 N N . ALA A 1 93 ? -9.302 3.942 -2.919 1.00 94.25 93 ALA A N 1
ATOM 716 C CA . ALA A 1 93 ? -8.315 3.181 -3.694 1.00 94.25 93 ALA A CA 1
ATOM 717 C C . ALA A 1 93 ? -8.506 1.654 -3.604 1.00 94.25 93 ALA A C 1
ATOM 719 O O . ALA A 1 93 ? -8.066 0.924 -4.493 1.00 94.25 93 ALA A O 1
ATOM 720 N N . LEU A 1 94 ? -9.161 1.174 -2.542 1.00 94.62 94 LEU A N 1
ATOM 721 C CA . LEU A 1 94 ? -9.431 -0.244 -2.286 1.00 94.62 94 LEU A CA 1
ATOM 722 C C . LEU A 1 94 ? -10.909 -0.622 -2.492 1.00 94.62 94 LEU A C 1
ATOM 724 O O . LEU A 1 94 ? -11.334 -1.697 -2.066 1.00 94.62 94 LEU A O 1
ATOM 728 N N . ASN A 1 95 ? -11.700 0.243 -3.127 1.00 91.06 95 ASN A N 1
ATOM 729 C CA . ASN A 1 95 ? -13.081 -0.071 -3.488 1.00 91.06 95 ASN A CA 1
ATOM 730 C C . ASN A 1 95 ? -13.148 -0.966 -4.734 1.00 91.06 95 ASN A C 1
ATOM 732 O O . ASN A 1 95 ? -12.225 -1.004 -5.543 1.00 91.06 95 ASN A O 1
ATOM 736 N N . ASP A 1 96 ? -14.271 -1.671 -4.890 1.00 89.12 96 ASP A N 1
ATOM 737 C CA . ASP A 1 96 ? -14.603 -2.483 -6.071 1.00 89.12 96 ASP A CA 1
ATOM 738 C C . ASP A 1 96 ? -13.601 -3.608 -6.415 1.00 89.12 96 ASP A C 1
ATOM 740 O O . ASP A 1 96 ? -13.563 -4.095 -7.545 1.00 89.12 96 ASP A O 1
ATOM 744 N N . ILE A 1 97 ? -12.823 -4.070 -5.432 1.00 94.31 97 ILE A N 1
ATOM 745 C CA . ILE A 1 97 ? -11.915 -5.221 -5.558 1.00 94.31 97 ILE A CA 1
ATOM 746 C C . ILE A 1 97 ? -12.439 -6.444 -4.804 1.00 94.31 97 ILE A C 1
ATOM 748 O O . ILE A 1 97 ? -13.276 -6.356 -3.902 1.00 94.31 97 ILE A O 1
ATOM 752 N N . SER A 1 98 ? -11.924 -7.621 -5.161 1.00 95.12 98 SER A N 1
ATOM 753 C CA . SER A 1 98 ? -12.238 -8.848 -4.427 1.00 95.12 98 SER A CA 1
ATOM 754 C C . SER A 1 98 ? -11.673 -8.805 -3.002 1.00 95.12 98 SER A C 1
ATOM 756 O O . SER A 1 98 ? -10.658 -8.163 -2.737 1.00 95.12 98 SER A O 1
ATOM 758 N N . LEU A 1 99 ? -12.284 -9.550 -2.076 1.00 95.06 99 LEU A N 1
ATOM 759 C CA . LEU A 1 99 ? -11.788 -9.635 -0.699 1.00 95.06 99 LEU A CA 1
ATOM 760 C C . LEU A 1 99 ? -10.358 -10.204 -0.625 1.00 95.06 99 LEU A C 1
ATOM 762 O O . LEU A 1 99 ? -9.573 -9.807 0.230 1.00 95.06 99 LEU A O 1
ATOM 766 N N . GLU A 1 100 ? -10.009 -11.125 -1.526 1.00 95.00 100 GLU A N 1
ATOM 767 C CA . GLU A 1 100 ? -8.655 -11.677 -1.625 1.00 95.00 100 GLU A CA 1
ATOM 768 C C . GLU A 1 100 ? -7.635 -10.612 -2.040 1.00 95.00 100 GLU A C 1
ATOM 770 O O . GLU A 1 100 ? -6.590 -10.479 -1.403 1.00 95.00 100 GLU A O 1
ATOM 775 N N . GLU A 1 101 ? -7.962 -9.817 -3.059 1.00 96.38 101 GLU A N 1
ATOM 776 C CA . GLU A 1 101 ? -7.136 -8.690 -3.488 1.00 96.38 101 GLU A CA 1
ATOM 777 C C . GLU A 1 101 ? -7.021 -7.632 -2.380 1.00 96.38 101 GLU A C 1
ATOM 779 O O . GLU A 1 101 ? -5.936 -7.116 -2.116 1.00 96.38 101 GLU A O 1
ATOM 784 N N . TYR A 1 102 ? -8.102 -7.368 -1.646 1.00 96.75 102 TYR A N 1
ATOM 785 C CA . TYR A 1 102 ? -8.071 -6.476 -0.488 1.00 96.75 102 TYR A CA 1
ATOM 786 C C . TYR A 1 102 ? -7.074 -6.968 0.573 1.00 96.75 102 TYR A C 1
ATOM 788 O O . TYR A 1 102 ? -6.215 -6.209 1.025 1.00 96.75 102 TYR A O 1
ATOM 796 N N . TYR A 1 103 ? -7.127 -8.255 0.943 1.00 97.00 103 TYR A N 1
ATOM 797 C CA . TYR A 1 103 ? -6.151 -8.858 1.860 1.00 97.00 103 TYR A CA 1
ATOM 798 C C . TYR A 1 103 ? -4.718 -8.768 1.319 1.00 97.00 103 TYR A C 1
ATOM 800 O O . TYR A 1 103 ? -3.792 -8.541 2.099 1.00 97.00 103 TYR A O 1
ATOM 808 N N . PHE A 1 104 ? -4.520 -8.917 0.006 1.00 97.38 104 PHE A N 1
ATOM 809 C CA . PHE A 1 104 ? -3.213 -8.740 -0.622 1.00 97.38 104 PHE A CA 1
ATOM 810 C C . PHE A 1 104 ? -2.668 -7.323 -0.397 1.00 97.38 104 PHE A C 1
ATOM 812 O O . PHE A 1 104 ? -1.557 -7.185 0.117 1.00 97.38 104 PHE A O 1
ATOM 819 N N . TRP A 1 105 ? -3.447 -6.277 -0.688 1.00 97.62 105 TRP A N 1
ATOM 820 C CA . TRP A 1 105 ? -2.998 -4.887 -0.538 1.00 97.62 105 TRP A CA 1
ATOM 821 C C . TRP A 1 105 ? -2.781 -4.481 0.921 1.00 97.62 105 TRP A C 1
ATOM 823 O O . TRP A 1 105 ? -1.780 -3.834 1.230 1.00 97.62 105 TRP A O 1
ATOM 833 N N . ILE A 1 106 ? -3.639 -4.926 1.845 1.00 96.75 106 ILE A N 1
ATOM 834 C CA . ILE A 1 106 ? -3.413 -4.729 3.287 1.00 96.75 106 ILE A CA 1
ATOM 835 C C . ILE A 1 106 ? -2.133 -5.440 3.738 1.00 96.75 106 ILE A C 1
ATOM 837 O O . ILE A 1 106 ? -1.361 -4.887 4.519 1.00 96.75 106 ILE A O 1
ATOM 841 N N . GLY A 1 107 ? -1.886 -6.656 3.247 1.00 95.31 107 GLY A N 1
ATOM 842 C CA . GLY A 1 107 ? -0.706 -7.445 3.603 1.00 95.31 107 GLY A CA 1
ATOM 843 C C . GLY A 1 107 ? 0.569 -6.799 3.086 1.00 95.31 107 GLY A C 1
ATOM 844 O O . GLY A 1 107 ? 1.571 -6.756 3.799 1.00 95.31 107 GLY A O 1
ATOM 845 N N . PHE A 1 108 ? 0.499 -6.235 1.883 1.00 96.81 108 PHE A N 1
ATOM 846 C CA . PHE A 1 108 ? 1.572 -5.453 1.301 1.00 96.81 108 PHE A CA 1
ATOM 847 C C . PHE A 1 108 ? 1.859 -4.204 2.139 1.00 96.81 108 PHE A C 1
ATOM 849 O O . PHE A 1 108 ? 2.966 -4.055 2.651 1.00 96.81 108 PHE A O 1
ATOM 856 N N . CYS A 1 109 ? 0.855 -3.351 2.352 1.00 95.88 109 CYS A N 1
ATOM 857 C CA . CYS A 1 109 ? 0.990 -2.139 3.157 1.00 95.88 109 CYS A CA 1
ATOM 858 C C . CYS A 1 109 ? 1.609 -2.444 4.528 1.00 95.88 109 CYS A C 1
ATOM 860 O O . CYS A 1 109 ? 2.602 -1.832 4.914 1.00 95.88 109 CYS A O 1
ATOM 862 N N . TYR A 1 110 ? 1.107 -3.471 5.215 1.00 93.56 110 TYR A N 1
ATOM 863 C CA . TYR A 1 110 ? 1.610 -3.861 6.526 1.00 93.56 110 TYR A CA 1
ATOM 864 C C . TYR A 1 110 ? 3.074 -4.329 6.511 1.00 93.56 110 TYR A C 1
ATOM 866 O O . TYR A 1 110 ? 3.849 -3.968 7.393 1.00 93.56 110 TYR A O 1
ATOM 874 N N . LEU A 1 111 ? 3.485 -5.117 5.513 1.00 92.00 111 LEU A N 1
ATOM 875 C CA . LEU A 1 111 ? 4.878 -5.564 5.389 1.00 92.00 111 LEU A CA 1
ATOM 876 C C . LEU A 1 111 ? 5.837 -4.439 4.992 1.00 92.00 111 LEU A C 1
ATOM 878 O O . LEU A 1 111 ? 7.026 -4.540 5.301 1.00 92.00 111 LEU A O 1
ATOM 882 N N . THR A 1 112 ? 5.335 -3.404 4.322 1.00 93.00 112 THR A N 1
ATOM 883 C CA . THR A 1 112 ? 6.078 -2.170 4.055 1.00 93.00 112 THR A CA 1
ATOM 884 C C . THR A 1 112 ? 6.275 -1.379 5.346 1.00 93.00 112 THR A C 1
ATOM 886 O O . THR A 1 112 ? 7.417 -1.097 5.691 1.00 93.00 112 THR A O 1
ATOM 889 N N . LEU A 1 113 ? 5.209 -1.138 6.118 1.00 90.25 113 LEU A N 1
ATOM 890 C CA . LEU A 1 113 ? 5.271 -0.478 7.434 1.00 90.25 113 LEU A CA 1
ATOM 891 C C . LEU A 1 113 ? 6.218 -1.210 8.408 1.00 90.25 113 LEU A C 1
ATOM 893 O O . LEU A 1 113 ? 6.951 -0.613 9.193 1.00 90.25 113 LEU A O 1
ATOM 897 N N . ALA A 1 114 ? 6.258 -2.541 8.334 1.00 87.25 114 ALA A N 1
ATOM 898 C CA . ALA A 1 114 ? 7.135 -3.372 9.154 1.00 87.25 114 ALA A CA 1
ATOM 899 C C . ALA A 1 114 ? 8.592 -3.469 8.641 1.00 87.25 114 ALA A C 1
ATOM 901 O O . ALA A 1 114 ? 9.342 -4.325 9.118 1.00 87.25 114 ALA A O 1
ATOM 902 N N . ALA A 1 115 ? 9.031 -2.621 7.698 1.00 83.06 115 ALA A N 1
ATOM 903 C CA . ALA A 1 115 ? 10.345 -2.709 7.044 1.00 83.06 115 ALA A CA 1
ATOM 904 C C . ALA A 1 115 ? 11.537 -2.808 8.007 1.00 83.06 115 ALA A C 1
ATOM 906 O O . ALA A 1 115 ? 12.468 -3.577 7.765 1.00 83.06 115 ALA A O 1
ATOM 907 N N . ALA A 1 116 ? 11.498 -2.070 9.117 1.00 67.81 116 ALA A N 1
ATOM 908 C CA . ALA A 1 116 ? 12.566 -2.072 10.115 1.00 67.81 116 ALA A CA 1
ATOM 909 C C . ALA A 1 116 ? 12.658 -3.378 10.940 1.00 67.81 116 ALA A C 1
ATOM 911 O O . ALA A 1 116 ? 13.599 -3.541 11.713 1.00 67.81 116 ALA A O 1
ATOM 912 N N . HIS A 1 117 ? 11.699 -4.308 10.810 1.00 67.94 117 HIS A N 1
ATOM 913 C CA . HIS A 1 117 ? 11.575 -5.491 11.673 1.00 67.94 117 HIS A CA 1
ATOM 914 C C . HIS A 1 117 ? 11.165 -6.740 10.885 1.00 67.94 117 HIS A C 1
ATOM 916 O O . HIS A 1 117 ? 10.081 -7.295 11.059 1.00 67.94 117 HIS A O 1
ATOM 922 N N . GLN A 1 118 ? 12.072 -7.206 10.024 1.00 61.72 118 GLN A N 1
ATOM 923 C CA . GLN A 1 118 ? 11.836 -8.346 9.132 1.00 61.72 118 GLN A CA 1
ATOM 924 C C . GLN A 1 118 ? 11.580 -9.681 9.864 1.00 61.72 118 GLN A C 1
ATOM 926 O O . GLN A 1 118 ? 10.928 -10.559 9.298 1.00 61.72 118 GLN A O 1
ATOM 931 N N . GLU A 1 119 ? 12.066 -9.836 11.101 1.00 55.69 119 GLU A N 1
ATOM 932 C CA . GLU A 1 119 ? 11.977 -11.089 11.870 1.00 55.69 119 GLU A CA 1
ATOM 933 C C . GLU A 1 119 ? 10.614 -11.303 12.558 1.00 55.69 119 GLU A C 1
ATOM 935 O O . GLU A 1 119 ? 10.158 -12.442 12.650 1.00 55.69 119 GLU A O 1
ATOM 940 N N . ASP A 1 120 ? 9.930 -10.231 12.982 1.00 58.84 120 ASP A N 1
ATOM 941 C CA . ASP A 1 120 ? 8.580 -10.288 13.568 1.00 58.84 120 ASP A CA 1
ATOM 942 C C . ASP A 1 120 ? 7.749 -9.046 13.185 1.00 58.84 120 ASP A C 1
ATOM 944 O O . ASP A 1 120 ? 7.655 -8.079 13.948 1.00 58.84 120 ASP A O 1
ATOM 948 N N . PRO A 1 121 ? 7.134 -9.046 11.989 1.00 58.34 121 PRO A N 1
ATOM 949 C CA . PRO A 1 121 ? 6.360 -7.907 11.514 1.00 58.34 121 PRO A CA 1
ATOM 950 C C . PRO A 1 121 ? 5.046 -7.710 12.283 1.00 58.34 121 PRO A C 1
ATOM 952 O O . PRO A 1 121 ? 4.515 -6.608 12.266 1.00 58.34 121 PRO A O 1
ATOM 955 N N . ILE A 1 122 ? 4.520 -8.748 12.949 1.00 60.31 122 ILE A N 1
ATOM 956 C CA . ILE A 1 122 ? 3.205 -8.729 13.618 1.00 60.31 122 ILE A CA 1
ATOM 957 C C . ILE A 1 122 ? 3.327 -8.265 15.077 1.00 60.31 122 ILE A C 1
ATOM 959 O O . ILE A 1 122 ? 2.418 -7.623 15.604 1.00 60.31 122 ILE A O 1
ATOM 963 N N . GLY A 1 123 ? 4.448 -8.563 15.740 1.00 51.94 123 GLY A N 1
ATOM 964 C CA . GLY A 1 123 ? 4.682 -8.241 17.149 1.00 51.94 123 GLY A CA 1
ATOM 965 C C . GLY A 1 123 ? 4.996 -6.772 17.460 1.00 51.94 123 GLY A C 1
ATOM 966 O O . GLY A 1 123 ? 5.164 -6.433 18.634 1.00 51.94 123 GLY A O 1
ATOM 967 N N . LYS A 1 124 ? 5.093 -5.879 16.460 1.00 61.72 124 LYS A N 1
ATOM 968 C CA . LYS A 1 124 ? 5.624 -4.520 16.658 1.00 61.72 124 LYS A CA 1
ATOM 969 C C . LYS A 1 124 ? 4.561 -3.431 16.857 1.00 61.72 124 LYS A C 1
ATOM 971 O O . LYS A 1 124 ? 3.465 -3.446 16.301 1.00 61.72 124 LYS A O 1
ATOM 976 N N . LYS A 1 125 ? 4.975 -2.408 17.611 1.00 58.75 125 LYS A N 1
ATOM 977 C CA . LYS A 1 125 ? 4.386 -1.067 17.669 1.00 58.75 125 LYS A CA 1
ATOM 978 C C . LYS A 1 125 ? 4.717 -0.328 16.360 1.00 58.75 125 LYS A C 1
ATOM 980 O O . LYS A 1 125 ? 5.843 0.136 16.194 1.00 58.75 125 LYS A O 1
ATOM 985 N N . LEU A 1 126 ? 3.771 -0.309 15.423 1.00 73.12 126 LEU A N 1
ATOM 986 C CA . LEU A 1 126 ? 3.755 0.667 14.325 1.00 73.12 126 LEU A CA 1
ATOM 987 C C . LEU A 1 126 ? 3.597 2.081 14.896 1.00 73.12 126 LEU A C 1
ATOM 989 O O . LEU A 1 126 ? 3.119 2.219 16.034 1.00 73.12 126 LEU A O 1
ATOM 993 N N . GLU A 1 127 ? 3.958 3.108 14.125 1.00 82.06 127 GLU A N 1
ATOM 994 C CA . GLU A 1 127 ? 3.690 4.476 14.555 1.00 82.06 127 GLU A CA 1
ATOM 995 C C . GLU A 1 127 ? 2.178 4.681 14.684 1.00 82.06 127 GLU A C 1
ATOM 997 O O . GLU A 1 127 ? 1.359 4.092 13.965 1.00 82.06 127 GLU A O 1
ATOM 1002 N N . GLN A 1 128 ? 1.773 5.461 15.687 1.00 84.88 128 GLN A N 1
ATOM 1003 C CA . GLN A 1 128 ? 0.364 5.525 16.074 1.00 84.88 128 GLN A CA 1
ATOM 1004 C C . GLN A 1 128 ? -0.512 6.074 14.939 1.00 84.88 128 GLN A C 1
ATOM 1006 O O . GLN A 1 128 ? -1.654 5.627 14.792 1.00 84.88 128 GLN A O 1
ATOM 1011 N N . ALA A 1 129 ? 0.015 7.006 14.142 1.00 86.94 129 ALA A N 1
ATOM 1012 C CA . ALA A 1 129 ? -0.686 7.601 13.011 1.00 86.94 129 ALA A CA 1
ATOM 1013 C C . ALA A 1 129 ? -0.933 6.580 11.887 1.00 86.94 129 ALA A C 1
ATOM 1015 O O . ALA A 1 129 ? -2.079 6.396 11.473 1.00 86.94 129 ALA A O 1
ATOM 1016 N N . GLU A 1 130 ? 0.099 5.844 11.470 1.00 88.94 130 GLU A N 1
ATOM 1017 C CA . GLU A 1 130 ? 0.018 4.782 10.453 1.00 88.94 130 GLU A CA 1
ATOM 1018 C C . GLU A 1 130 ? -0.961 3.682 10.873 1.00 88.94 130 GLU A C 1
ATOM 1020 O O . GLU A 1 130 ? -1.845 3.280 10.112 1.00 88.94 130 GLU A O 1
ATOM 1025 N N . LEU A 1 131 ? -0.851 3.233 12.129 1.00 88.50 131 LEU A N 1
ATOM 1026 C CA . LEU A 1 131 ? -1.715 2.200 12.687 1.00 88.50 131 LEU A CA 1
ATOM 1027 C C . LEU A 1 131 ? -3.178 2.648 12.723 1.00 88.50 131 LEU A C 1
ATOM 1029 O O . LEU A 1 131 ? -4.073 1.847 12.448 1.00 88.50 131 LEU A O 1
ATOM 1033 N N . SER A 1 132 ? -3.427 3.901 13.103 1.00 90.62 132 SER A N 1
ATOM 1034 C CA . SER A 1 132 ? -4.783 4.455 13.162 1.00 90.62 132 SER A CA 1
ATOM 1035 C C . SER A 1 132 ? -5.374 4.572 11.760 1.00 90.62 132 SER A C 1
ATOM 1037 O O . SER A 1 132 ? -6.492 4.112 11.541 1.00 90.62 132 SER A O 1
ATOM 1039 N N . CYS A 1 133 ? -4.590 5.058 10.794 1.00 92.06 133 CYS A N 1
ATOM 1040 C CA . CYS A 1 133 ? -4.997 5.140 9.395 1.00 92.06 133 CYS A CA 1
ATOM 1041 C C . CYS A 1 133 ? -5.360 3.757 8.830 1.00 92.06 133 CYS A C 1
ATOM 1043 O O . CYS A 1 133 ? -6.455 3.565 8.299 1.00 92.06 133 CYS A O 1
ATOM 1045 N N . LEU A 1 134 ? -4.497 2.753 9.021 1.00 93.50 134 LEU A N 1
ATOM 1046 C CA . LEU A 1 134 ? -4.750 1.396 8.534 1.00 93.50 134 LEU A CA 1
ATOM 1047 C C . LEU A 1 134 ? -5.974 0.749 9.204 1.00 93.50 134 LEU A C 1
ATOM 1049 O O . LEU A 1 134 ? -6.740 0.043 8.546 1.00 93.50 134 LEU A O 1
ATOM 1053 N N . LYS A 1 135 ? -6.195 1.002 10.501 1.00 93.50 135 LYS A N 1
ATOM 1054 C CA . LYS A 1 135 ? -7.399 0.546 11.215 1.00 93.50 135 LYS A CA 1
ATOM 1055 C C . LYS A 1 135 ? -8.673 1.158 10.649 1.00 93.50 135 LYS A C 1
ATOM 1057 O O . LYS A 1 135 ? -9.639 0.420 10.469 1.00 93.50 135 LYS A O 1
ATOM 1062 N N . GLU A 1 136 ? -8.687 2.460 10.371 1.00 94.25 136 GLU A N 1
ATOM 1063 C CA . GLU A 1 136 ? -9.839 3.135 9.757 1.00 94.25 136 GLU A CA 1
ATOM 1064 C C . GLU A 1 136 ? -10.178 2.520 8.396 1.00 94.25 136 GLU A C 1
ATOM 1066 O O . GLU A 1 136 ? -11.331 2.174 8.144 1.00 94.25 136 GLU A O 1
ATOM 1071 N N . ILE A 1 137 ? -9.161 2.293 7.561 1.00 94.38 137 ILE A N 1
ATOM 1072 C CA . ILE A 1 137 ? -9.325 1.687 6.235 1.00 94.38 137 ILE A CA 1
ATOM 1073 C C . ILE A 1 137 ? -9.905 0.273 6.350 1.00 94.38 137 ILE A C 1
ATOM 1075 O O . ILE A 1 137 ? -10.879 -0.051 5.676 1.00 94.38 137 ILE A O 1
ATOM 1079 N N . ILE A 1 138 ? -9.364 -0.573 7.231 1.00 94.25 138 ILE A N 1
ATOM 1080 C CA . ILE A 1 138 ? -9.877 -1.938 7.443 1.00 94.25 138 ILE A CA 1
ATOM 1081 C C . ILE A 1 138 ? -11.313 -1.921 7.981 1.00 94.25 138 ILE A C 1
ATOM 1083 O O . ILE A 1 138 ? -12.147 -2.694 7.514 1.00 94.25 138 ILE A O 1
ATOM 1087 N N . SER A 1 139 ? -11.614 -1.032 8.928 1.00 94.06 139 SER A N 1
ATOM 1088 C CA . SER A 1 139 ? -12.937 -0.954 9.568 1.00 94.06 139 SER A CA 1
ATOM 1089 C C . SER A 1 139 ? -14.020 -0.421 8.625 1.00 94.06 139 SER A C 1
ATOM 1091 O O . SER A 1 139 ? -15.205 -0.631 8.874 1.00 94.06 139 SER A O 1
ATOM 1093 N N . SER A 1 140 ? -13.633 0.252 7.537 1.00 93.06 140 SER A N 1
ATOM 1094 C CA . SER A 1 140 ? -14.565 0.706 6.500 1.00 93.06 140 SER A CA 1
ATOM 1095 C C . SER A 1 140 ? -15.126 -0.436 5.643 1.00 93.06 140 SER A C 1
ATOM 1097 O O . SER A 1 140 ? -16.199 -0.295 5.059 1.00 93.06 140 SER A O 1
ATOM 1099 N N . ASN A 1 141 ? -14.437 -1.581 5.586 1.00 94.06 141 ASN A N 1
ATOM 1100 C CA . ASN A 1 141 ? -14.904 -2.753 4.861 1.00 94.06 141 ASN A CA 1
ATOM 1101 C C . ASN A 1 141 ? -15.872 -3.562 5.740 1.00 94.06 141 ASN A C 1
ATOM 1103 O O . ASN A 1 141 ? -15.481 -4.090 6.781 1.00 94.06 141 ASN A O 1
ATOM 1107 N N . GLU A 1 142 ? -17.126 -3.703 5.303 1.00 90.88 142 GLU A N 1
ATOM 1108 C CA . GLU A 1 142 ? -18.199 -4.340 6.087 1.00 90.88 142 GLU A CA 1
ATOM 1109 C C . GLU A 1 142 ? -17.876 -5.769 6.545 1.00 90.88 142 GLU A C 1
ATOM 1111 O O . GLU A 1 142 ? -18.292 -6.184 7.628 1.00 90.88 142 GLU A O 1
ATOM 1116 N N . THR A 1 143 ? -17.126 -6.523 5.735 1.00 90.75 143 THR A N 1
ATOM 1117 C CA . THR A 1 143 ? -16.738 -7.899 6.071 1.00 90.75 143 THR A CA 1
ATOM 1118 C C . THR A 1 143 ? -15.609 -7.908 7.098 1.00 90.75 143 THR A C 1
ATOM 1120 O O . THR A 1 143 ? -15.681 -8.628 8.091 1.00 90.75 143 THR A O 1
ATOM 1123 N N . LEU A 1 144 ? -14.574 -7.089 6.888 1.00 91.00 144 LEU A N 1
ATOM 1124 C CA . LEU A 1 144 ? -13.384 -7.073 7.745 1.00 91.00 144 LEU A CA 1
ATOM 1125 C C . LEU A 1 144 ? -13.629 -6.418 9.107 1.00 91.00 144 LEU A C 1
ATOM 1127 O O . LEU A 1 144 ? -12.981 -6.793 10.080 1.00 91.00 144 LEU A O 1
ATOM 1131 N N . ASN A 1 145 ? -14.584 -5.490 9.201 1.00 90.00 145 ASN A N 1
ATOM 1132 C CA . ASN A 1 145 ? -14.956 -4.814 10.448 1.00 90.00 145 ASN A CA 1
ATOM 1133 C C . ASN A 1 145 ? -15.520 -5.774 11.521 1.00 90.00 145 ASN A C 1
ATOM 1135 O O . ASN A 1 145 ? -15.618 -5.428 12.695 1.00 90.00 145 ASN A O 1
ATOM 1139 N N . GLN A 1 146 ? -15.890 -7.000 11.139 1.00 90.50 146 GLN A N 1
ATOM 1140 C CA . GLN A 1 146 ? -16.339 -8.036 12.076 1.00 90.50 146 GLN A CA 1
ATOM 1141 C C . GLN A 1 146 ? -15.175 -8.803 12.723 1.00 90.50 146 GLN A C 1
ATOM 1143 O O . GLN A 1 146 ? -15.368 -9.515 13.710 1.00 90.50 146 GLN A O 1
ATOM 1148 N N . GLU A 1 147 ? -13.965 -8.676 12.178 1.00 91.06 147 GLU A N 1
ATOM 1149 C CA . GLU A 1 147 ? -12.760 -9.334 12.667 1.00 91.06 147 GLU A CA 1
ATOM 1150 C C . GLU A 1 147 ? -11.904 -8.364 13.498 1.00 91.06 147 GLU A C 1
ATOM 1152 O O . GLU A 1 147 ? -11.927 -7.146 13.325 1.00 91.06 147 GLU A O 1
ATOM 1157 N N . SER A 1 148 ? -11.084 -8.897 14.409 1.00 92.00 148 SER A N 1
ATOM 1158 C CA . SER A 1 148 ? -10.089 -8.053 15.082 1.00 92.00 148 SER A CA 1
ATOM 1159 C C . SER A 1 148 ? -9.014 -7.598 14.089 1.00 92.00 148 SER A C 1
ATOM 1161 O O . SER A 1 148 ? -8.592 -8.376 13.235 1.00 92.00 148 SER A O 1
ATOM 1163 N N . PHE A 1 149 ? -8.494 -6.377 14.255 1.00 90.19 149 PHE A N 1
ATOM 1164 C CA . PHE A 1 149 ? -7.414 -5.840 13.413 1.00 90.19 149 PHE A CA 1
ATOM 1165 C C . PHE A 1 149 ? -6.236 -6.819 13.253 1.00 90.19 149 PHE A C 1
ATOM 1167 O O . PHE A 1 149 ? -5.746 -7.034 12.149 1.00 90.19 149 PHE A O 1
ATOM 1174 N N . VAL A 1 150 ? -5.817 -7.462 14.348 1.00 89.62 150 VAL A N 1
ATOM 1175 C CA . VAL A 1 150 ? -4.714 -8.436 14.341 1.00 89.62 150 VAL A CA 1
ATOM 1176 C C . VAL A 1 150 ? -5.057 -9.670 13.499 1.00 89.62 150 VAL A C 1
ATOM 1178 O O . VAL A 1 150 ? -4.202 -10.164 12.767 1.00 89.62 150 VAL A O 1
ATOM 1181 N N . ALA A 1 151 ? -6.298 -10.164 13.563 1.00 91.94 151 ALA A N 1
ATOM 1182 C CA . ALA A 1 151 ? -6.739 -11.291 12.742 1.00 91.94 151 ALA A CA 1
ATOM 1183 C C . ALA A 1 151 ? -6.718 -10.941 11.247 1.00 91.94 151 ALA A C 1
ATOM 1185 O O . ALA A 1 151 ? -6.165 -11.710 10.455 1.00 91.94 151 ALA A O 1
ATOM 1186 N N . VAL A 1 152 ? -7.224 -9.754 10.887 1.00 94.19 152 VAL A N 1
ATOM 1187 C CA . VAL A 1 152 ? -7.190 -9.242 9.510 1.00 94.19 152 VAL A CA 1
ATOM 1188 C C . VAL A 1 152 ? -5.750 -9.149 9.020 1.00 94.19 152 VAL A C 1
ATOM 1190 O O . VAL A 1 152 ? -5.422 -9.756 8.009 1.00 94.19 152 VAL A O 1
ATOM 1193 N N . VAL A 1 153 ? -4.866 -8.476 9.760 1.00 92.56 153 VAL A N 1
ATOM 1194 C CA . VAL A 1 153 ? -3.450 -8.320 9.392 1.00 92.56 153 VAL A CA 1
ATOM 1195 C C . VAL A 1 153 ? -2.751 -9.669 9.226 1.00 92.56 153 VAL A C 1
ATOM 1197 O O . VAL A 1 153 ? -2.074 -9.887 8.223 1.00 92.56 153 VAL A O 1
ATOM 1200 N N . ASN A 1 154 ? -2.940 -10.608 10.155 1.00 91.56 154 ASN A N 1
ATOM 1201 C CA . ASN A 1 154 ? -2.341 -11.941 10.058 1.00 91.56 154 ASN A CA 1
ATOM 1202 C C . ASN A 1 154 ? -2.785 -12.677 8.794 1.00 91.56 154 ASN A C 1
ATOM 1204 O O . ASN A 1 154 ? -1.974 -13.307 8.107 1.00 91.56 154 ASN A O 1
ATOM 1208 N N . ARG A 1 155 ? -4.077 -12.587 8.471 1.00 94.94 155 ARG A N 1
ATOM 1209 C CA . ARG A 1 155 ? -4.634 -13.169 7.255 1.00 94.94 155 ARG A CA 1
ATOM 1210 C C . ARG A 1 155 ? -4.084 -12.478 6.012 1.00 94.94 155 ARG A C 1
ATOM 1212 O O . ARG A 1 155 ? -3.634 -13.177 5.109 1.00 94.94 155 ARG A O 1
ATOM 1219 N N . SER A 1 156 ? -4.032 -11.150 6.001 1.00 95.25 156 SER A N 1
ATOM 1220 C CA . SER A 1 156 ? -3.451 -10.345 4.927 1.00 95.25 156 SER A CA 1
ATOM 1221 C C . SER A 1 156 ? -1.994 -10.709 4.652 1.00 95.25 156 SER A C 1
ATOM 1223 O O . SER A 1 156 ? -1.623 -10.969 3.512 1.00 95.25 156 SER A O 1
ATOM 1225 N N . VAL A 1 157 ? -1.165 -10.820 5.694 1.00 93.00 157 VAL A N 1
ATOM 1226 C CA . VAL A 1 157 ? 0.243 -11.228 5.568 1.00 93.00 157 VAL A CA 1
ATOM 1227 C C . VAL A 1 157 ? 0.354 -12.650 5.017 1.00 93.00 157 VAL A C 1
ATOM 1229 O O . VAL A 1 157 ? 1.215 -12.914 4.181 1.00 93.00 157 VA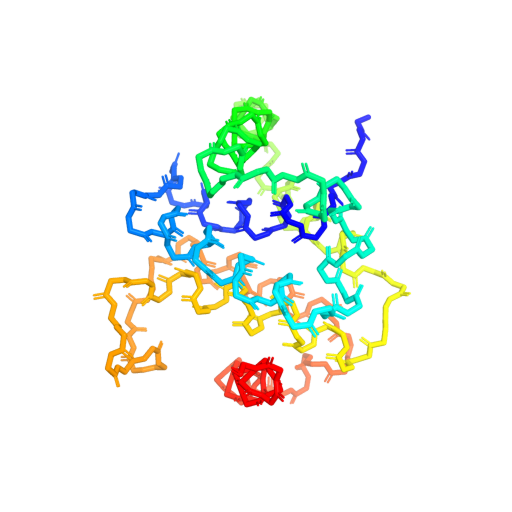L A O 1
ATOM 1232 N N . LYS A 1 158 ? -0.515 -13.575 5.445 1.00 93.81 158 LYS A N 1
ATOM 1233 C CA . LYS A 1 158 ? -0.543 -14.945 4.914 1.00 93.81 158 LYS A CA 1
ATOM 1234 C C . LYS A 1 158 ? -0.928 -14.976 3.432 1.00 93.81 158 LYS A C 1
ATOM 1236 O O . LYS A 1 158 ? -0.277 -15.684 2.668 1.00 93.81 158 LYS A O 1
ATOM 1241 N N . VAL A 1 159 ? -1.951 -14.215 3.040 1.00 94.69 159 VAL A N 1
ATOM 1242 C CA . VAL A 1 159 ? -2.375 -14.069 1.639 1.00 94.69 159 VAL A CA 1
ATOM 1243 C C . VAL A 1 159 ? -1.232 -13.484 0.819 1.00 94.69 159 VAL A C 1
ATOM 1245 O O . VAL A 1 159 ? -0.797 -14.117 -0.135 1.00 94.69 159 VAL A O 1
ATOM 1248 N N . PHE A 1 160 ? -0.658 -12.356 1.235 1.00 94.06 160 PHE A N 1
ATOM 1249 C CA . PHE A 1 160 ? 0.460 -11.726 0.536 1.00 94.06 160 PHE A CA 1
ATOM 1250 C C . PHE A 1 160 ? 1.655 -12.674 0.366 1.00 94.06 160 PHE A C 1
ATOM 1252 O O . PHE A 1 160 ? 2.172 -12.831 -0.736 1.00 94.06 160 PHE A O 1
ATOM 1259 N N . LYS A 1 161 ? 2.061 -13.378 1.432 1.00 90.44 161 LYS A N 1
ATOM 12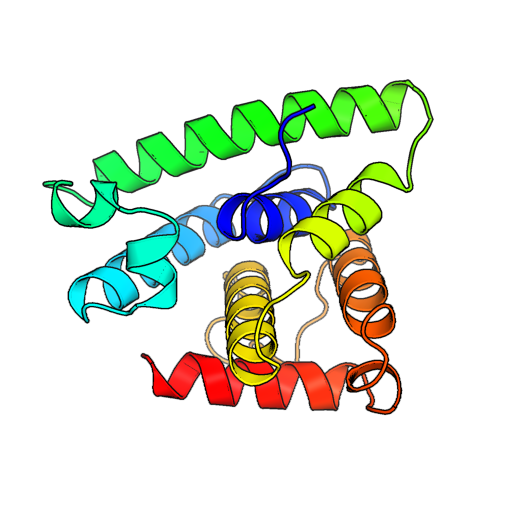60 C CA . LYS A 1 161 ? 3.171 -14.343 1.386 1.00 90.44 161 LYS A CA 1
ATOM 1261 C C . LYS A 1 161 ? 2.923 -15.517 0.439 1.00 90.44 161 LYS A C 1
ATOM 1263 O O . LYS A 1 161 ? 3.895 -16.122 0.008 1.00 90.44 161 LYS A O 1
ATOM 1268 N N . SER A 1 162 ? 1.672 -15.836 0.097 1.00 92.69 162 SER A N 1
ATOM 1269 C CA . SER A 1 162 ? 1.382 -16.862 -0.916 1.00 92.69 162 SER A CA 1
ATOM 1270 C C . SER A 1 162 ? 1.777 -16.442 -2.340 1.00 92.69 162 SER A C 1
ATOM 1272 O O . SER A 1 162 ? 1.908 -17.301 -3.208 1.00 92.69 162 SER A O 1
ATOM 1274 N N . PHE A 1 163 ? 2.028 -15.145 -2.559 1.00 88.44 163 PHE A N 1
ATOM 1275 C CA . PHE A 1 163 ? 2.539 -14.585 -3.812 1.00 88.44 163 PHE A CA 1
ATOM 1276 C C . PHE A 1 163 ? 4.062 -14.343 -3.799 1.00 88.44 163 PHE A C 1
ATOM 1278 O O . PHE A 1 163 ? 4.634 -14.057 -4.854 1.00 88.44 163 PHE A O 1
ATOM 1285 N N . LEU A 1 164 ? 4.718 -14.441 -2.630 1.00 82.25 164 LEU A N 1
ATOM 1286 C CA . LEU A 1 164 ? 6.175 -14.285 -2.470 1.00 82.25 164 LEU A CA 1
ATOM 1287 C C . LEU A 1 164 ? 6.961 -15.532 -2.837 1.00 82.25 164 LEU A C 1
ATOM 1289 O O . LEU A 1 164 ? 8.173 -15.365 -3.108 1.00 82.25 164 LEU A O 1
#

Organism: NCBI:txid408172